Protein AF-A0A015UDV8-F1 (afdb_monomer)

InterPro domains:
  IPR006522 Phage virion morphogensis protein [PF05069] (53-156)

Nearest PDB structures (foldseek):
  6nkl-assembly1_D-2  TM=2.933E-01  e=8.177E+00  Haemophilus influenzae
  3aoh-assembly2_I  TM=2.667E-01  e=8.722E+00  Thermus thermophilus HB8
  3aoi-assembly3_N  TM=2.052E-01  e=6.317E+00  Thermus thermophilus HB8

Radius of gyration: 22.89 Å; Cα contacts (8 Å, |Δi|>4): 229; chains: 1; bounding box: 58×24×79 Å

Foldseek 3Di:
DLFVLQLVQLLVCQVVQAHAAVHGHHDDDDLCQPPVHPNPQAAPPDADPPPFDWDQDPPPRDIDTDPDDDPRRGDPCSNPRGPCQDPVRQQSVQFGWDDDDVDIDTDGPDPCNVCQQCWQWDDDVVHDTDTGHHGHSDDDHPVSVVVSVVVVVVVVCVVVVD

Secondary structure (DSSP, 8-state):
-HHHHHHHHHHHHHHHTEEESSSEEEPPP-TTT-TTSTTTTB-TT-S-TT-PPEEE-TTT--EEE-SS---TTB-HHHHHSPTT--TT-HHHHH-EEEEETTEEEEE---TTHHHHHH-EEEEETTTEEEEEPP---SS--HHHHHHHHHHHHHHHHHHHT-

Mean predicted aligned error: 6.54 Å

Structure (mmCIF, N/CA/C/O backbone):
data_AF-A0A015UDV8-F1
#
_entry.id   AF-A0A015UDV8-F1
#
loop_
_atom_site.group_PDB
_atom_site.id
_atom_site.type_symbol
_atom_site.label_atom_id
_atom_site.label_alt_id
_atom_site.label_comp_id
_atom_site.label_asym_id
_atom_site.label_entity_id
_atom_site.label_seq_id
_atom_site.pdbx_PDB_ins_code
_atom_site.Cartn_x
_atom_site.Cartn_y
_atom_site.Cartn_z
_atom_site.occupancy
_atom_site.B_iso_or_equiv
_atom_site.auth_seq_id
_atom_site.auth_comp_id
_atom_site.auth_asym_id
_atom_site.auth_atom_id
_atom_site.pdbx_PDB_model_num
ATOM 1 N N . MET A 1 1 ? -11.319 9.718 18.167 1.00 82.12 1 MET A N 1
ATOM 2 C CA . MET A 1 1 ? -10.025 9.002 18.314 1.00 82.12 1 MET A CA 1
ATOM 3 C C . MET A 1 1 ? -9.956 7.712 17.501 1.00 82.12 1 MET A C 1
ATOM 5 O O . MET A 1 1 ? -9.026 7.582 16.716 1.00 82.12 1 MET A O 1
ATOM 9 N N . VAL A 1 2 ? -10.957 6.827 17.597 1.00 91.19 2 VAL A N 1
ATOM 10 C CA . VAL A 1 2 ? -11.025 5.528 16.886 1.00 91.19 2 VAL A CA 1
ATOM 11 C C . VAL A 1 2 ? -10.631 5.600 15.404 1.00 91.19 2 VAL A C 1
ATOM 13 O O . VAL A 1 2 ? -9.779 4.840 14.955 1.00 91.19 2 VAL A O 1
ATOM 16 N N . GLY A 1 3 ? -11.169 6.556 14.638 1.00 93.88 3 GLY A N 1
ATOM 17 C CA . GLY A 1 3 ? -10.839 6.648 13.212 1.00 93.88 3 GLY A CA 1
ATOM 18 C C . GLY A 1 3 ? -9.410 7.083 12.893 1.00 93.88 3 GLY A C 1
ATOM 19 O O . GLY A 1 3 ? -8.888 6.711 11.844 1.00 93.88 3 GLY A O 1
ATOM 20 N N . LYS A 1 4 ? -8.745 7.831 13.780 1.00 95.25 4 LYS A N 1
ATOM 21 C CA . LYS A 1 4 ? -7.312 8.116 13.634 1.00 95.25 4 LYS A CA 1
ATOM 22 C C . LYS A 1 4 ? -6.506 6.847 13.905 1.00 95.25 4 LYS A C 1
ATOM 24 O O . LYS A 1 4 ? -5.659 6.511 13.089 1.00 95.25 4 LYS A O 1
ATOM 29 N N . THR A 1 5 ? -6.827 6.128 14.981 1.00 95.50 5 THR A N 1
ATOM 30 C CA . THR A 1 5 ? -6.191 4.854 15.345 1.00 95.50 5 THR A CA 1
ATOM 31 C C . THR A 1 5 ? -6.283 3.830 14.218 1.00 95.50 5 THR A C 1
ATOM 33 O O . THR A 1 5 ? -5.259 3.352 13.750 1.00 95.50 5 THR A O 1
ATOM 36 N N . ALA A 1 6 ? -7.484 3.581 13.691 1.00 95.81 6 ALA A N 1
ATOM 37 C CA . ALA A 1 6 ? -7.686 2.644 12.587 1.00 95.81 6 ALA A CA 1
ATOM 38 C C . ALA A 1 6 ? -6.919 3.037 11.318 1.00 95.81 6 ALA A C 1
ATOM 40 O O . ALA A 1 6 ? -6.246 2.211 10.704 1.00 95.81 6 ALA A O 1
ATOM 41 N N . ARG A 1 7 ? -6.957 4.320 10.942 1.00 97.12 7 ARG A N 1
ATOM 42 C CA . ARG A 1 7 ? -6.185 4.823 9.801 1.00 97.12 7 ARG A CA 1
ATOM 43 C C . ARG A 1 7 ? -4.682 4.629 10.010 1.00 97.12 7 ARG A C 1
ATOM 45 O O . ARG A 1 7 ? -3.987 4.220 9.084 1.00 97.12 7 ARG A O 1
ATOM 52 N N . ASP A 1 8 ? -4.178 4.971 11.191 1.00 97.31 8 ASP A N 1
ATOM 53 C CA . ASP A 1 8 ? -2.754 4.906 11.506 1.00 97.31 8 ASP A CA 1
ATOM 54 C C . ASP A 1 8 ? -2.282 3.433 11.559 1.00 97.31 8 ASP A C 1
ATOM 56 O O . ASP A 1 8 ? -1.246 3.129 10.972 1.00 97.31 8 ASP A O 1
ATOM 60 N N . HIS A 1 9 ? -3.094 2.515 12.103 1.00 97.31 9 HIS A N 1
ATOM 61 C CA . HIS A 1 9 ? -2.878 1.061 12.077 1.00 97.31 9 HIS A CA 1
ATOM 62 C C . HIS A 1 9 ? -2.686 0.530 10.644 1.00 97.31 9 HIS A C 1
ATOM 64 O O . HIS A 1 9 ? -1.650 -0.050 10.319 1.00 97.31 9 HIS A O 1
ATOM 70 N N . PHE A 1 10 ? -3.630 0.798 9.731 1.00 97.69 10 PHE A N 1
ATOM 71 C CA . PHE A 1 10 ? -3.506 0.323 8.345 1.00 97.69 10 PHE A CA 1
ATOM 72 C C . PHE A 1 10 ? -2.378 1.003 7.566 1.00 97.69 10 PHE A C 1
ATOM 74 O O . PHE A 1 10 ? -1.825 0.415 6.639 1.00 97.69 10 PHE A O 1
ATOM 81 N N . ARG A 1 11 ? -2.000 2.236 7.920 1.00 97.75 11 ARG A N 1
ATOM 82 C CA . ARG A 1 11 ? -0.814 2.884 7.341 1.00 97.75 11 ARG A CA 1
ATOM 83 C C . ARG A 1 11 ? 0.474 2.227 7.811 1.00 97.75 11 ARG A C 1
ATOM 85 O O . ARG A 1 11 ? 1.423 2.150 7.034 1.00 97.75 11 ARG A O 1
ATOM 92 N N . ASP A 1 12 ? 0.511 1.756 9.049 1.00 97.06 12 ASP A N 1
ATOM 93 C CA . ASP A 1 12 ? 1.701 1.139 9.611 1.00 97.06 12 ASP A CA 1
ATOM 94 C C . ASP A 1 12 ? 2.023 -0.219 8.972 1.00 97.06 12 ASP A C 1
ATOM 96 O O . ASP A 1 12 ? 3.189 -0.501 8.694 1.00 97.06 12 ASP A O 1
ATOM 100 N N . ASN A 1 13 ? 1.000 -0.973 8.556 1.00 97.25 13 ASN A N 1
ATOM 101 C CA . ASN A 1 13 ? 1.143 -2.184 7.734 1.00 97.25 13 ASN A CA 1
ATOM 102 C C . ASN A 1 13 ? 2.067 -1.980 6.511 1.00 97.25 13 ASN A C 1
ATOM 104 O O . ASN A 1 13 ? 2.902 -2.827 6.185 1.00 97.25 13 ASN A O 1
ATOM 108 N N . PHE A 1 14 ? 2.012 -0.810 5.861 1.00 97.25 14 PHE A N 1
ATOM 109 C CA . PHE A 1 14 ? 2.900 -0.495 4.733 1.00 97.25 14 PHE A CA 1
ATOM 110 C C . PHE A 1 14 ? 4.367 -0.379 5.131 1.00 97.25 14 PHE A C 1
ATOM 112 O O . PHE A 1 14 ? 5.244 -0.737 4.342 1.00 97.25 14 PHE A O 1
ATOM 119 N N . ARG A 1 15 ? 4.643 0.129 6.334 1.00 95.44 15 ARG A N 1
ATOM 120 C CA . ARG A 1 15 ? 6.003 0.239 6.870 1.00 95.44 15 ARG A CA 1
ATOM 121 C C . ARG A 1 15 ? 6.532 -1.126 7.285 1.00 95.44 15 ARG A C 1
ATOM 123 O O . ARG A 1 15 ? 7.682 -1.437 6.997 1.00 95.44 15 ARG A O 1
ATOM 130 N N . GLN A 1 16 ? 5.670 -1.949 7.879 1.00 95.50 16 GLN A N 1
ATOM 131 C CA . GLN A 1 16 ? 5.985 -3.325 8.265 1.00 95.50 16 GLN A CA 1
ATOM 132 C C . GLN A 1 16 ? 6.130 -4.265 7.051 1.00 95.50 16 GLN A C 1
ATOM 134 O O . GLN A 1 16 ? 6.755 -5.324 7.143 1.00 95.50 16 GLN A O 1
ATOM 139 N N . GLY A 1 17 ? 5.597 -3.869 5.888 1.00 95.81 17 GLY A N 1
ATOM 140 C CA . GLY A 1 17 ? 5.657 -4.650 4.652 1.00 95.81 17 GLY A CA 1
ATOM 141 C C . GLY A 1 17 ? 4.735 -5.871 4.672 1.00 95.81 17 GLY A C 1
ATOM 142 O O . GLY A 1 17 ? 5.047 -6.894 4.055 1.00 95.81 17 GLY A O 1
ATOM 143 N N . GLY A 1 18 ? 3.622 -5.780 5.398 1.00 97.19 18 GLY A N 1
ATOM 144 C CA . GLY A 1 18 ? 2.679 -6.872 5.598 1.00 97.19 18 GLY A CA 1
ATOM 145 C C . GLY A 1 18 ? 1.397 -6.409 6.277 1.00 97.19 18 GLY A C 1
ATOM 146 O O . GLY A 1 18 ? 1.255 -5.243 6.624 1.00 97.19 18 GLY A O 1
ATOM 147 N N . PHE A 1 19 ? 0.461 -7.333 6.448 1.00 98.06 19 PHE A N 1
ATOM 148 C CA . PHE A 1 19 ? -0.824 -7.087 7.086 1.00 98.06 19 PHE A CA 1
ATOM 149 C C . PHE A 1 19 ? -0.839 -7.662 8.495 1.00 98.06 19 PHE A C 1
ATOM 151 O O . PHE A 1 19 ? -0.557 -8.846 8.672 1.00 98.06 19 PHE A O 1
ATOM 158 N N . VAL A 1 20 ? -1.176 -6.844 9.485 1.00 97.69 20 VAL A N 1
ATOM 159 C CA . VAL A 1 20 ? -1.283 -7.283 10.877 1.00 97.69 20 VAL A CA 1
ATOM 160 C C . VAL A 1 20 ? -2.706 -7.767 11.167 1.00 97.69 20 VAL A C 1
ATOM 162 O O . VAL A 1 20 ? -3.652 -6.977 11.168 1.00 97.69 20 VAL A O 1
ATOM 165 N N . ASN A 1 21 ? -2.847 -9.075 11.384 1.00 96.50 21 ASN A N 1
ATOM 166 C CA . ASN A 1 21 ? -4.080 -9.709 11.846 1.00 96.50 21 ASN A CA 1
ATOM 167 C C . ASN A 1 21 ? -3.759 -11.029 12.561 1.00 96.50 21 ASN A C 1
ATOM 169 O O . ASN A 1 21 ? -3.568 -12.066 11.918 1.00 96.50 21 ASN A O 1
ATOM 173 N N . GLY A 1 22 ? -3.679 -10.987 13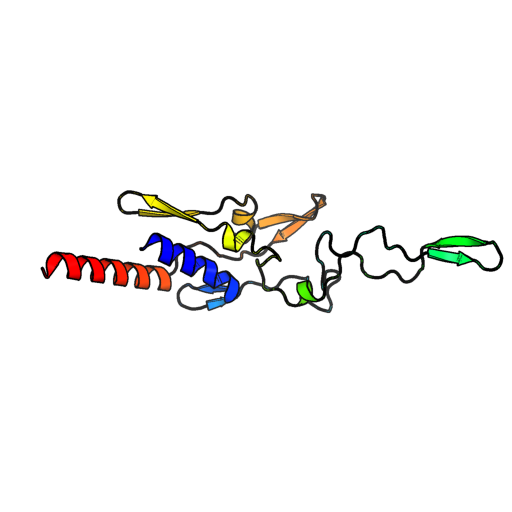.889 1.00 96.06 22 GLY A N 1
ATOM 174 C CA . GLY A 1 22 ? -3.191 -12.113 14.687 1.00 96.06 22 GLY A CA 1
ATOM 175 C C . GLY A 1 22 ? -1.705 -12.394 14.441 1.00 96.06 22 GLY A C 1
ATOM 176 O O . G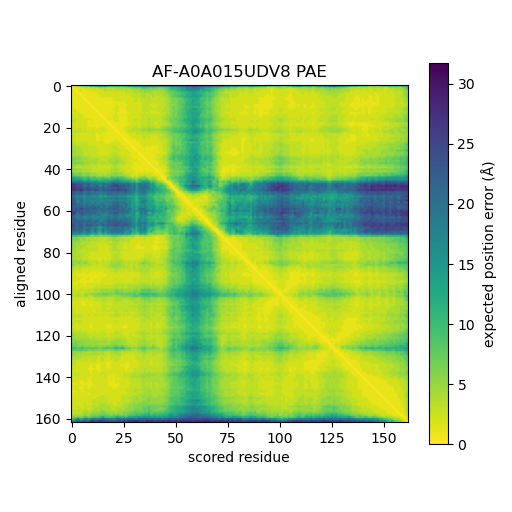LY A 1 22 ? -1.301 -13.551 14.369 1.00 96.06 22 GLY A O 1
ATOM 177 N N . GLY A 1 23 ? -0.912 -11.338 14.261 1.00 96.25 23 GLY A N 1
ATOM 178 C CA . GLY A 1 23 ? 0.483 -11.379 13.828 1.00 96.25 23 GLY A CA 1
ATOM 179 C C . GLY A 1 23 ? 0.712 -10.740 12.454 1.00 96.25 23 GLY A C 1
ATOM 180 O O . GLY A 1 23 ? -0.225 -10.425 11.718 1.00 96.25 23 GLY A O 1
ATOM 181 N N . LEU A 1 24 ? 1.987 -10.523 12.113 1.00 97.31 24 LEU A N 1
ATOM 182 C CA . LEU A 1 24 ? 2.394 -9.895 10.854 1.00 97.31 24 LEU A CA 1
ATOM 183 C C . LEU A 1 24 ? 2.437 -10.912 9.703 1.00 97.31 24 LEU A C 1
ATOM 185 O O . LEU A 1 24 ? 3.333 -11.752 9.628 1.00 97.31 24 LEU A O 1
ATOM 189 N N . HIS A 1 25 ? 1.542 -10.746 8.733 1.00 96.75 25 HIS A N 1
ATOM 190 C CA . HIS A 1 25 ? 1.508 -11.519 7.490 1.00 96.75 25 HIS A CA 1
ATOM 191 C C . HIS A 1 25 ? 2.199 -10.749 6.366 1.00 96.75 25 HIS A C 1
ATOM 193 O O . HIS A 1 25 ? 1.643 -9.805 5.798 1.00 96.75 25 HIS A O 1
ATOM 199 N N . ARG A 1 26 ? 3.438 -11.121 6.030 1.00 97.62 26 ARG A N 1
ATOM 200 C CA . ARG A 1 26 ? 4.226 -10.409 5.009 1.00 97.62 26 ARG A CA 1
ATOM 201 C C . ARG A 1 26 ? 3.613 -10.512 3.614 1.00 97.62 26 ARG A C 1
ATOM 203 O O . ARG A 1 26 ? 3.205 -11.582 3.168 1.00 97.62 26 ARG A O 1
ATOM 210 N N . TRP A 1 27 ? 3.616 -9.400 2.880 1.00 97.56 27 TRP A N 1
ATOM 211 C CA . TRP A 1 27 ? 3.166 -9.403 1.490 1.00 97.56 27 TRP A CA 1
ATOM 212 C C . TRP A 1 27 ? 4.149 -10.132 0.582 1.00 97.56 27 TRP A C 1
ATOM 214 O O . TRP A 1 27 ? 5.366 -9.972 0.700 1.00 97.56 27 TRP A O 1
ATOM 224 N N . LYS A 1 28 ? 3.613 -10.845 -0.414 1.00 96.38 28 LYS A N 1
ATOM 225 C CA . LYS A 1 28 ? 4.433 -11.452 -1.464 1.00 96.38 28 LYS A CA 1
ATOM 226 C C . LYS A 1 28 ? 5.265 -10.393 -2.186 1.00 96.38 28 LYS A C 1
ATOM 228 O O . LYS A 1 28 ? 4.747 -9.344 -2.604 1.00 96.38 28 LYS A O 1
ATOM 233 N N . ASP A 1 29 ? 6.537 -10.731 -2.379 1.00 95.56 29 ASP A N 1
ATOM 234 C CA . ASP A 1 29 ? 7.525 -9.879 -3.026 1.00 95.56 29 ASP A CA 1
ATOM 235 C C . ASP A 1 29 ? 7.139 -9.497 -4.472 1.00 95.56 29 ASP A C 1
ATOM 237 O O . ASP A 1 29 ? 6.267 -10.093 -5.114 1.00 95.56 29 ASP A O 1
ATOM 241 N N . VAL A 1 30 ? 7.783 -8.453 -4.986 1.00 94.56 30 VAL A N 1
ATOM 242 C CA . VAL A 1 30 ? 7.636 -7.908 -6.329 1.00 94.56 30 VAL A CA 1
ATOM 243 C C . VAL A 1 30 ? 8.890 -8.166 -7.154 1.00 94.56 30 VAL A C 1
ATOM 245 O O . VAL A 1 30 ? 10.021 -8.038 -6.696 1.00 94.56 30 VAL A O 1
ATOM 248 N N . LYS A 1 31 ? 8.683 -8.401 -8.448 1.00 93.56 31 LYS A N 1
ATOM 249 C CA . LYS A 1 31 ? 9.753 -8.697 -9.406 1.00 93.56 31 LYS A CA 1
ATOM 250 C C . LYS A 1 31 ? 10.773 -7.578 -9.624 1.00 93.56 31 LYS A C 1
ATOM 252 O O . LYS A 1 31 ? 11.792 -7.825 -10.254 1.00 93.56 31 LYS A O 1
ATOM 257 N N . ARG A 1 32 ? 10.530 -6.372 -9.099 1.00 93.88 32 ARG A N 1
ATOM 258 C CA . ARG A 1 32 ? 11.514 -5.278 -9.104 1.00 93.88 32 ARG A CA 1
ATOM 259 C C . ARG A 1 32 ? 12.579 -5.363 -8.013 1.00 93.88 32 ARG A C 1
ATOM 261 O O . ARG A 1 32 ? 13.551 -4.621 -8.091 1.00 93.88 32 ARG A O 1
ATOM 268 N N . ARG A 1 33 ? 12.402 -6.218 -7.004 1.00 95.25 33 ARG A N 1
ATOM 269 C CA . ARG A 1 33 ? 13.397 -6.434 -5.937 1.00 95.25 33 ARG A CA 1
ATOM 270 C C . ARG A 1 33 ? 14.229 -7.701 -6.131 1.00 95.25 33 ARG A C 1
ATOM 272 O O . ARG A 1 33 ? 15.215 -7.879 -5.437 1.00 95.25 33 ARG A O 1
ATOM 279 N N . ASP A 1 34 ? 13.827 -8.538 -7.078 1.00 95.56 34 ASP A N 1
ATOM 280 C CA . ASP A 1 34 ? 14.453 -9.806 -7.449 1.00 95.56 34 ASP A CA 1
ATOM 281 C C . ASP A 1 34 ? 15.625 -9.536 -8.421 1.00 95.56 34 ASP A C 1
ATOM 283 O O . ASP A 1 34 ? 15.344 -9.067 -9.527 1.00 95.56 34 ASP A O 1
ATOM 287 N N . PRO A 1 35 ? 16.904 -9.740 -8.035 1.00 93.31 35 PRO A N 1
ATOM 288 C CA . PRO A 1 35 ? 18.068 -9.434 -8.878 1.00 93.31 35 PRO A CA 1
ATOM 289 C C . PRO A 1 35 ? 18.121 -10.213 -10.195 1.00 93.31 35 PRO A C 1
ATOM 291 O O . PRO A 1 35 ? 18.618 -9.687 -11.190 1.00 93.31 35 PRO A O 1
ATOM 294 N N . ASP A 1 36 ? 17.547 -11.417 -10.224 1.00 93.75 36 ASP A N 1
ATOM 295 C CA . ASP A 1 36 ? 17.541 -12.299 -11.397 1.00 93.75 36 ASP A CA 1
ATOM 296 C C . ASP A 1 36 ? 16.365 -12.002 -12.346 1.00 93.75 36 ASP A C 1
ATOM 298 O O . ASP A 1 36 ? 16.212 -12.585 -13.423 1.00 93.75 36 ASP A O 1
ATOM 302 N N . SER A 1 37 ? 15.494 -11.065 -11.968 1.00 92.50 37 SER A N 1
ATOM 303 C CA . SER A 1 37 ? 14.323 -10.680 -12.745 1.00 92.50 37 SER A CA 1
ATOM 304 C C . SER A 1 37 ? 14.647 -9.614 -13.792 1.00 92.50 37 SER A C 1
ATOM 306 O O . SER A 1 37 ? 15.257 -8.586 -13.507 1.00 92.50 37 SER A O 1
ATOM 308 N N . LYS A 1 38 ? 14.065 -9.751 -14.992 1.00 88.62 38 LYS A N 1
ATOM 309 C CA . LYS A 1 38 ? 14.071 -8.697 -16.033 1.00 88.62 38 LYS A CA 1
ATOM 310 C C . LYS A 1 38 ? 13.463 -7.364 -15.567 1.00 88.62 38 LYS A C 1
ATOM 312 O O . LYS A 1 38 ? 13.648 -6.344 -16.224 1.00 88.62 38 LYS A O 1
ATOM 317 N N . TRP A 1 39 ? 12.705 -7.375 -14.469 1.00 90.06 39 TRP A N 1
ATOM 318 C CA . TRP A 1 39 ? 12.097 -6.190 -13.862 1.00 90.06 39 TRP A CA 1
ATOM 319 C C . TRP A 1 39 ? 12.921 -5.601 -12.716 1.00 90.06 39 TRP A C 1
ATOM 321 O O . TRP A 1 39 ? 12.450 -4.648 -12.093 1.00 90.06 39 TRP A O 1
ATOM 331 N N . TYR A 1 40 ? 14.099 -6.149 -12.405 1.00 92.88 40 TYR A N 1
ATOM 332 C CA . TYR A 1 40 ? 14.932 -5.683 -11.302 1.00 92.88 40 TYR A CA 1
ATOM 333 C C . TYR A 1 40 ? 15.181 -4.172 -11.382 1.00 92.88 40 TYR A C 1
ATOM 335 O O . TYR A 1 40 ? 15.579 -3.636 -12.412 1.00 92.88 40 TYR A O 1
ATOM 343 N N . GLY A 1 41 ? 14.883 -3.460 -10.295 1.00 91.56 41 GLY A N 1
ATOM 344 C CA . GLY A 1 41 ? 15.020 -2.007 -10.208 1.00 91.56 41 GLY A CA 1
ATOM 345 C C . GLY A 1 41 ? 14.066 -1.202 -11.090 1.00 91.56 41 GLY A C 1
ATOM 346 O O . GLY A 1 41 ? 14.247 0.008 -11.196 1.00 91.56 41 GLY A O 1
ATOM 347 N N . PHE A 1 42 ? 13.045 -1.815 -11.696 1.00 90.69 42 PHE A N 1
ATOM 348 C CA . PHE A 1 42 ? 12.105 -1.100 -12.556 1.00 90.69 42 PHE A CA 1
ATOM 349 C C . PHE A 1 42 ? 11.320 -0.016 -11.796 1.00 90.69 42 PHE A C 1
ATOM 351 O O . PHE A 1 42 ? 10.621 -0.284 -10.813 1.00 90.69 42 PHE A O 1
ATOM 358 N N . GLU A 1 43 ? 11.366 1.209 -12.316 1.00 89.69 43 GLU A N 1
ATOM 359 C CA . GLU A 1 43 ? 10.612 2.374 -11.865 1.00 89.69 43 GLU A CA 1
ATOM 360 C C . GLU A 1 43 ? 10.073 3.148 -13.072 1.00 89.69 43 GLU A C 1
ATOM 362 O O . GLU A 1 43 ? 10.808 3.794 -13.817 1.00 89.69 43 GLU A O 1
ATOM 367 N N . TYR A 1 44 ? 8.756 3.085 -13.269 1.00 84.50 44 TYR A N 1
ATOM 368 C CA . TYR A 1 44 ? 8.093 3.726 -14.401 1.00 84.50 44 TYR A CA 1
ATOM 369 C C . TYR A 1 44 ? 8.400 5.229 -14.462 1.00 84.50 44 TYR A C 1
ATOM 371 O O . TYR A 1 44 ? 8.152 5.948 -13.494 1.00 84.50 44 TYR A O 1
ATOM 379 N N . LYS A 1 45 ? 8.898 5.696 -15.618 1.00 76.81 45 LYS A N 1
ATOM 380 C CA . LYS A 1 45 ? 9.328 7.086 -15.852 1.00 76.81 45 LYS A CA 1
ATOM 381 C C . LYS A 1 45 ? 10.484 7.544 -14.942 1.00 76.81 45 LYS A C 1
ATOM 383 O O . LYS A 1 45 ? 10.538 8.725 -14.610 1.00 76.81 45 LYS A O 1
ATOM 388 N N . ALA A 1 46 ? 11.392 6.647 -14.541 1.00 75.75 46 ALA A N 1
ATOM 389 C CA . ALA A 1 46 ? 12.660 7.043 -13.918 1.00 75.75 46 ALA A CA 1
ATOM 390 C C . ALA A 1 46 ? 13.596 7.713 -14.948 1.00 75.75 46 ALA A C 1
ATOM 392 O O . ALA A 1 46 ? 13.301 8.813 -15.411 1.00 75.75 46 ALA A O 1
ATOM 393 N N . GLU A 1 47 ? 14.720 7.100 -15.333 1.00 66.75 47 GLU A N 1
ATOM 394 C CA . GLU A 1 47 ? 15.616 7.717 -16.323 1.00 66.75 47 GLU A CA 1
ATOM 395 C C . GLU A 1 47 ? 14.887 7.938 -17.669 1.00 66.75 47 GLU A C 1
ATOM 397 O O . GLU A 1 47 ? 14.242 7.024 -18.201 1.00 66.75 47 GLU A O 1
ATOM 402 N N . LYS A 1 48 ? 14.926 9.176 -18.197 1.00 56.62 48 LYS A N 1
ATOM 403 C CA . LYS A 1 48 ? 14.172 9.572 -19.400 1.00 56.62 48 LYS A CA 1
ATOM 404 C C . LYS A 1 48 ? 14.626 8.743 -20.603 1.00 56.62 48 LYS A C 1
ATOM 406 O O . LYS A 1 48 ? 15.813 8.647 -20.883 1.00 56.62 48 LYS A O 1
ATOM 411 N N . ARG A 1 49 ? 13.664 8.247 -21.395 1.00 52.47 49 ARG A N 1
ATOM 412 C CA . ARG A 1 49 ? 13.914 7.512 -22.654 1.00 52.47 49 ARG A CA 1
ATOM 413 C C . ARG A 1 49 ? 14.826 8.254 -23.636 1.00 52.47 49 ARG A C 1
ATOM 415 O O . ARG A 1 49 ? 15.388 7.612 -24.504 1.00 52.47 49 ARG A O 1
ATOM 422 N N . THR A 1 50 ? 14.965 9.572 -23.513 1.00 51.72 50 THR A N 1
ATOM 423 C CA . THR A 1 50 ? 15.772 10.411 -24.403 1.00 51.72 50 THR A CA 1
ATOM 424 C C . THR A 1 50 ? 17.274 10.384 -24.104 1.00 51.72 50 THR A C 1
ATOM 426 O O . THR A 1 50 ? 18.031 10.897 -24.921 1.00 51.72 50 THR A O 1
ATOM 429 N N . SER A 1 51 ? 17.745 9.755 -23.015 1.00 57.66 51 SER A N 1
ATOM 430 C CA . SER A 1 51 ? 19.184 9.579 -22.736 1.00 57.66 51 SER A CA 1
ATOM 431 C C . SER A 1 51 ? 19.813 8.424 -23.537 1.00 57.66 51 SER A C 1
ATOM 433 O O . SER A 1 51 ? 20.586 7.614 -23.019 1.00 57.66 51 SER A O 1
ATOM 435 N N . TYR A 1 52 ? 19.488 8.316 -24.830 1.00 63.38 52 TYR A N 1
ATOM 436 C CA . TYR A 1 52 ? 20.165 7.364 -25.708 1.00 63.38 52 TYR A CA 1
ATOM 437 C C . TYR A 1 52 ? 21.634 7.764 -25.848 1.00 63.38 52 TYR A C 1
ATOM 439 O O . TYR A 1 52 ? 21.951 8.879 -26.260 1.00 63.38 52 TYR A O 1
ATOM 447 N N . LYS A 1 53 ? 22.547 6.833 -25.551 1.00 68.75 53 LYS A N 1
ATOM 448 C CA . LYS A 1 53 ? 23.935 6.983 -25.981 1.00 68.75 53 LYS A CA 1
ATOM 449 C C . LYS A 1 53 ? 24.002 6.694 -27.471 1.00 68.75 53 LYS A C 1
ATOM 451 O O . LYS A 1 53 ? 23.693 5.585 -27.913 1.00 68.75 53 LYS A O 1
ATOM 456 N N . PHE A 1 54 ? 24.418 7.692 -28.228 1.00 79.12 54 PHE A N 1
ATOM 457 C CA . PHE A 1 54 ? 24.742 7.531 -29.629 1.00 79.12 54 PHE A CA 1
ATOM 458 C C . PHE A 1 54 ? 26.246 7.287 -29.782 1.00 79.12 54 PHE A C 1
ATOM 460 O O . PHE A 1 54 ? 27.055 7.876 -29.068 1.00 79.12 54 PHE A O 1
ATOM 467 N N . LYS A 1 55 ? 26.617 6.387 -30.691 1.00 82.19 55 LYS A N 1
ATOM 468 C CA . LYS A 1 55 ? 27.991 6.179 -31.145 1.00 82.19 55 LYS A CA 1
ATOM 469 C C . LYS A 1 55 ? 28.117 6.784 -32.534 1.00 82.19 55 LYS A C 1
ATOM 471 O O . LYS A 1 55 ? 27.304 6.481 -33.408 1.00 82.19 55 LYS A O 1
ATOM 476 N N . ARG A 1 56 ? 29.136 7.612 -32.729 1.00 88.50 56 ARG A N 1
ATOM 477 C CA . ARG A 1 56 ? 29.509 8.122 -34.045 1.00 88.50 56 ARG A CA 1
ATOM 478 C C . ARG A 1 56 ? 30.488 7.148 -34.686 1.00 88.50 56 ARG A C 1
ATOM 480 O O . ARG A 1 56 ? 31.449 6.736 -34.042 1.00 88.50 56 ARG A O 1
ATOM 487 N N . ASP A 1 57 ? 30.215 6.755 -35.919 1.00 87.44 57 ASP A N 1
ATOM 488 C CA . ASP A 1 57 ? 31.153 6.011 -36.747 1.00 87.44 57 ASP A CA 1
ATOM 489 C C . ASP A 1 57 ? 32.296 6.958 -37.162 1.00 87.44 57 ASP A C 1
ATOM 491 O O . ASP A 1 57 ? 32.022 7.981 -37.796 1.00 87.44 57 ASP A O 1
ATOM 495 N N . PRO A 1 58 ? 33.560 6.664 -36.804 1.00 83.19 58 PRO A N 1
ATOM 496 C CA . PRO A 1 58 ? 34.686 7.537 -37.125 1.00 83.19 58 PRO A CA 1
ATOM 497 C C . PRO A 1 58 ? 34.993 7.610 -38.625 1.00 83.19 58 PRO A C 1
ATOM 499 O O . PRO A 1 58 ? 35.545 8.609 -39.072 1.00 83.19 58 PRO A O 1
ATOM 502 N N . LYS A 1 59 ? 34.657 6.570 -39.401 1.00 84.50 59 LYS A N 1
ATOM 503 C CA . 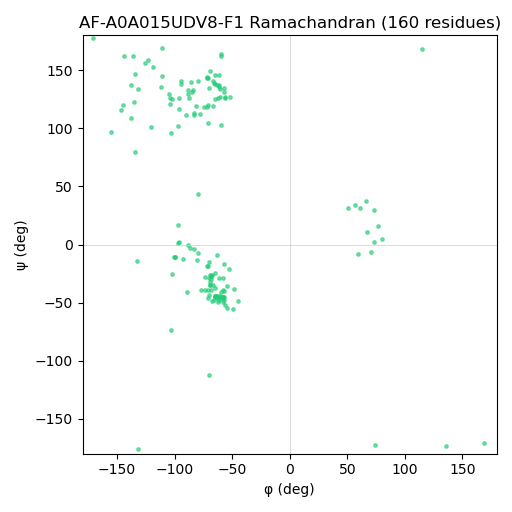LYS A 1 59 ? 34.972 6.482 -40.835 1.00 84.50 59 LYS A CA 1
ATOM 504 C C . LYS A 1 59 ? 33.872 7.083 -41.700 1.00 84.50 59 LYS A C 1
ATOM 506 O O . LYS A 1 59 ? 34.160 7.758 -42.678 1.00 84.50 59 LYS A O 1
ATOM 511 N N . THR A 1 60 ? 32.612 6.832 -41.346 1.00 88.38 60 THR A N 1
ATOM 512 C CA . THR A 1 60 ? 31.459 7.287 -42.147 1.00 88.38 60 THR A CA 1
ATOM 513 C C . THR A 1 60 ? 30.801 8.553 -41.599 1.00 88.38 60 THR A C 1
ATOM 515 O O . THR A 1 60 ? 29.919 9.119 -42.240 1.00 88.38 60 THR A O 1
ATOM 518 N N . GLY A 1 61 ? 31.164 8.980 -40.385 1.00 87.19 61 GLY A N 1
ATOM 519 C CA . GLY A 1 61 ? 30.568 10.124 -39.694 1.00 87.19 61 GLY A CA 1
ATOM 520 C C . GLY A 1 61 ? 29.131 9.900 -39.211 1.00 87.19 61 GLY A C 1
ATOM 521 O O . GLY A 1 61 ? 28.600 10.757 -38.501 1.00 87.19 61 GLY A O 1
ATOM 522 N N . ARG A 1 62 ? 28.505 8.765 -39.555 1.00 87.31 62 ARG A N 1
ATOM 523 C CA . ARG A 1 62 ? 27.112 8.445 -39.227 1.00 87.31 62 ARG A CA 1
ATOM 524 C C . ARG A 1 62 ? 26.944 8.144 -37.743 1.00 87.31 62 ARG A C 1
ATOM 526 O O . ARG A 1 62 ? 27.781 7.508 -37.107 1.00 87.31 62 ARG A O 1
ATOM 533 N N . THR A 1 63 ? 25.810 8.554 -37.197 1.00 87.50 63 THR A N 1
ATOM 534 C CA . THR A 1 63 ? 25.479 8.356 -35.786 1.00 87.50 63 THR A CA 1
ATOM 535 C C . THR A 1 63 ? 24.502 7.190 -35.639 1.00 87.50 63 THR A C 1
ATOM 537 O O . THR A 1 63 ? 23.437 7.196 -36.249 1.00 87.50 63 THR A O 1
ATOM 540 N N . ARG A 1 64 ? 24.836 6.191 -34.811 1.00 83.12 64 ARG A N 1
ATOM 541 C CA . ARG A 1 64 ? 23.969 5.038 -34.498 1.00 83.12 64 ARG A CA 1
ATOM 542 C C . ARG A 1 64 ? 23.717 4.904 -33.000 1.00 83.12 64 ARG A C 1
ATOM 544 O O . ARG A 1 64 ? 24.486 5.408 -32.185 1.00 83.12 64 ARG A O 1
ATOM 551 N N . LYS A 1 65 ? 22.644 4.213 -32.608 1.00 75.38 65 LYS A N 1
ATOM 552 C CA . LYS A 1 65 ? 22.406 3.881 -31.191 1.00 75.38 65 LYS A CA 1
ATOM 553 C C . LYS A 1 65 ? 23.494 2.923 -30.696 1.00 75.38 65 LYS A C 1
ATOM 555 O O . LYS A 1 65 ? 23.897 2.019 -31.423 1.00 75.38 65 LYS A O 1
ATOM 560 N N . ALA A 1 66 ? 23.988 3.138 -29.480 1.00 76.81 66 ALA A N 1
ATOM 561 C CA . ALA A 1 66 ? 24.980 2.260 -28.870 1.00 76.81 66 ALA A CA 1
ATOM 562 C C . ALA A 1 66 ? 24.395 0.865 -28.586 1.00 76.81 66 ALA A C 1
ATOM 564 O O . ALA A 1 66 ? 23.279 0.756 -28.089 1.00 76.81 66 ALA A O 1
ATOM 565 N N . ASP A 1 67 ? 25.187 -0.186 -28.818 1.00 68.88 67 ASP A N 1
ATOM 566 C CA . ASP A 1 67 ? 24.753 -1.585 -28.649 1.00 68.88 67 ASP A CA 1
ATOM 567 C C . ASP A 1 67 ? 24.516 -1.962 -27.169 1.00 68.88 67 ASP A C 1
ATOM 569 O O . ASP A 1 67 ? 23.665 -2.787 -26.852 1.00 68.88 67 ASP A O 1
ATOM 573 N N . LYS A 1 68 ? 25.247 -1.327 -26.239 1.00 63.38 68 LYS A N 1
ATOM 574 C CA . LYS A 1 68 ? 25.074 -1.483 -24.785 1.00 63.38 68 LYS A CA 1
ATOM 575 C C . LYS A 1 68 ? 24.326 -0.272 -24.227 1.00 63.38 68 LYS A C 1
ATOM 577 O O . LYS A 1 68 ? 24.929 0.769 -23.960 1.00 63.38 68 LYS A O 1
ATOM 582 N N . GLN A 1 69 ? 23.012 -0.401 -24.069 1.00 61.50 69 GLN A N 1
ATOM 583 C CA . GLN A 1 69 ? 22.161 0.638 -23.491 1.00 61.50 69 GLN A CA 1
ATOM 584 C C . GLN A 1 69 ? 21.964 0.406 -21.982 1.00 61.50 69 GLN A C 1
ATOM 586 O O . GLN A 1 69 ? 21.743 -0.724 -21.552 1.00 61.50 69 GLN A O 1
ATOM 591 N N . LYS A 1 70 ? 22.009 1.469 -21.164 1.00 63.50 70 LYS A N 1
ATOM 592 C CA . LYS A 1 70 ? 21.569 1.386 -19.759 1.00 63.50 70 LYS A CA 1
ATOM 593 C C . LYS A 1 70 ? 20.085 1.009 -19.706 1.00 63.50 70 LYS A C 1
ATOM 595 O O . LYS A 1 70 ? 19.312 1.433 -20.566 1.00 63.50 70 LYS A O 1
ATOM 600 N N . GLN A 1 71 ? 19.683 0.239 -18.694 1.00 62.03 71 GLN A N 1
ATOM 601 C CA . GLN A 1 71 ? 18.274 -0.072 -18.461 1.00 62.03 71 GLN A CA 1
ATOM 602 C C . GLN A 1 71 ? 17.490 1.232 -18.240 1.00 62.03 71 GLN A C 1
ATOM 604 O O . GLN A 1 71 ? 17.548 1.841 -17.173 1.00 62.03 71 GLN A O 1
ATOM 609 N N . LEU A 1 72 ? 16.754 1.673 -19.263 1.00 67.62 72 LEU A N 1
ATOM 610 C CA . LEU A 1 72 ? 15.815 2.783 -19.128 1.00 67.62 72 LEU A CA 1
ATOM 611 C C . LEU A 1 72 ? 14.778 2.386 -18.079 1.00 67.62 72 LEU A C 1
ATOM 613 O O . LEU A 1 72 ? 14.219 1.293 -18.168 1.00 67.62 72 LEU A O 1
ATOM 617 N N . ASN A 1 73 ? 14.465 3.285 -17.145 1.00 80.25 73 ASN A N 1
ATOM 618 C CA . ASN A 1 73 ? 13.599 3.024 -15.987 1.00 80.25 73 ASN A CA 1
ATOM 619 C C . ASN A 1 73 ? 14.243 2.228 -14.835 1.00 80.25 73 ASN A C 1
ATOM 621 O O . ASN A 1 73 ? 13.506 1.746 -13.980 1.00 80.25 73 ASN A O 1
ATOM 625 N N . PHE A 1 74 ? 15.569 2.087 -14.765 1.00 86.06 74 PHE A N 1
ATOM 626 C CA . PHE A 1 74 ? 16.213 1.517 -13.577 1.00 86.06 74 PHE A CA 1
ATOM 627 C C . PHE A 1 74 ? 16.349 2.549 -12.449 1.00 86.06 74 PHE A C 1
ATOM 629 O O . PHE A 1 74 ? 16.675 3.713 -12.679 1.00 86.06 74 PHE A O 1
ATOM 636 N N . SER A 1 75 ? 16.129 2.108 -11.214 1.00 89.00 75 SER A N 1
ATOM 637 C CA . SER A 1 75 ? 16.282 2.907 -10.005 1.00 89.00 75 SER A CA 1
ATOM 638 C C . SER A 1 75 ? 16.806 2.044 -8.858 1.00 89.00 75 SER A C 1
ATOM 640 O O . SER A 1 75 ? 16.107 1.125 -8.418 1.00 89.00 75 SER A O 1
ATOM 642 N N . PRO A 1 76 ? 17.983 2.365 -8.285 1.00 90.06 76 PRO A N 1
ATOM 643 C CA . PRO A 1 76 ? 18.480 1.689 -7.086 1.00 90.06 76 PRO A CA 1
ATOM 644 C C . PRO A 1 76 ? 17.514 1.803 -5.901 1.00 90.06 76 PRO A C 1
ATOM 646 O O . PRO A 1 76 ? 17.431 0.920 -5.057 1.00 90.06 76 PRO A O 1
ATOM 649 N N . THR A 1 77 ? 16.726 2.880 -5.833 1.00 91.38 77 THR A N 1
ATOM 650 C CA . THR A 1 77 ? 15.708 3.017 -4.781 1.00 91.38 77 THR A CA 1
ATOM 651 C C . THR A 1 77 ? 14.573 2.012 -4.988 1.00 91.38 77 THR A C 1
ATOM 653 O O . THR A 1 77 ? 14.020 1.480 -4.024 1.00 91.38 77 THR A O 1
ATOM 656 N N . ALA A 1 78 ? 14.224 1.710 -6.240 1.00 92.25 78 ALA A N 1
ATOM 657 C CA . ALA A 1 78 ? 13.180 0.747 -6.562 1.00 92.25 78 ALA A CA 1
ATOM 658 C C . ALA A 1 78 ? 13.579 -0.709 -6.284 1.00 92.25 78 ALA A C 1
ATOM 660 O O . ALA A 1 78 ? 12.682 -1.532 -6.124 1.00 92.25 78 ALA A O 1
ATOM 661 N N . THR A 1 79 ? 14.866 -1.040 -6.150 1.00 93.62 79 THR A N 1
ATOM 662 C CA . THR A 1 79 ? 15.279 -2.392 -5.728 1.00 93.62 79 THR A CA 1
ATOM 663 C C . THR A 1 79 ? 15.024 -2.627 -4.236 1.00 93.62 79 THR A C 1
ATOM 665 O O . THR A 1 79 ? 14.739 -3.746 -3.827 1.00 93.62 79 THR A O 1
ATOM 668 N N . ARG A 1 80 ? 15.044 -1.566 -3.415 1.00 94.25 80 ARG A N 1
ATOM 669 C CA . ARG A 1 80 ? 14.910 -1.654 -1.947 1.00 94.25 80 ARG A CA 1
ATOM 670 C C . ARG A 1 80 ? 13.526 -1.270 -1.422 1.00 94.25 80 ARG A C 1
ATOM 672 O O . ARG A 1 80 ? 13.122 -1.720 -0.354 1.00 94.25 80 ARG A O 1
ATOM 679 N N . ARG A 1 81 ? 12.776 -0.442 -2.158 1.00 94.06 81 ARG A N 1
ATOM 680 C CA . ARG A 1 81 ? 11.486 0.103 -1.700 1.00 94.06 81 ARG A CA 1
ATOM 681 C C . ARG A 1 81 ? 10.492 -1.014 -1.339 1.00 94.06 81 ARG A C 1
ATOM 683 O O . ARG A 1 81 ? 10.277 -1.880 -2.195 1.00 94.06 81 ARG A O 1
ATOM 690 N N . PRO A 1 82 ? 9.828 -0.976 -0.167 1.00 94.00 82 PRO A N 1
ATOM 691 C CA . PRO A 1 82 ? 8.900 -2.028 0.238 1.00 94.00 82 PRO A CA 1
ATOM 692 C C . PRO A 1 82 ? 7.735 -2.227 -0.733 1.00 94.00 82 PRO A C 1
ATOM 694 O O . PRO A 1 82 ? 7.458 -1.405 -1.615 1.00 94.00 82 PRO A O 1
ATOM 697 N N . VAL A 1 83 ? 7.070 -3.366 -0.583 1.00 94.62 83 VAL A N 1
ATOM 698 C CA . VAL A 1 83 ? 5.895 -3.729 -1.374 1.00 94.62 83 VAL A CA 1
ATOM 699 C C . VAL A 1 83 ? 4.749 -2.752 -1.070 1.00 94.62 83 VAL A C 1
ATOM 701 O O . VAL A 1 83 ? 4.659 -2.231 0.034 1.00 94.62 83 VAL A O 1
ATOM 704 N N . LEU A 1 84 ? 3.924 -2.436 -2.077 1.00 93.44 84 LEU A N 1
ATOM 705 C CA . LEU A 1 84 ? 2.862 -1.409 -2.050 1.00 93.44 84 LEU A CA 1
ATOM 706 C C . LEU A 1 84 ? 3.299 0.039 -1.741 1.00 93.44 84 LEU A C 1
ATOM 708 O O . LEU A 1 84 ? 2.508 0.964 -1.934 1.00 93.44 84 LEU A O 1
ATOM 712 N N . LEU A 1 85 ? 4.554 0.278 -1.352 1.00 93.50 85 LEU A N 1
ATOM 713 C CA . LEU A 1 85 ? 5.092 1.622 -1.181 1.00 93.50 85 LEU A CA 1
ATOM 714 C C . LEU A 1 85 ? 5.587 2.206 -2.509 1.00 93.50 85 LEU A C 1
ATOM 716 O O . LEU A 1 85 ? 6.332 1.581 -3.269 1.00 93.50 85 LEU A O 1
ATOM 720 N N . SER A 1 86 ? 5.187 3.451 -2.770 1.00 87.94 86 SER A N 1
ATOM 721 C CA . SER A 1 86 ? 5.658 4.280 -3.885 1.00 87.94 86 SER A CA 1
ATOM 722 C C . SER A 1 86 ? 6.502 5.447 -3.365 1.00 87.94 86 SER A C 1
ATOM 724 O O . SER A 1 86 ? 6.513 5.718 -2.167 1.00 87.94 86 SER A O 1
ATOM 726 N N . LYS A 1 87 ? 7.195 6.179 -4.249 1.00 87.31 87 LYS A N 1
ATOM 727 C CA . LYS A 1 87 ? 8.008 7.351 -3.859 1.00 87.31 87 LYS A CA 1
ATOM 728 C C . LYS A 1 87 ? 7.206 8.401 -3.073 1.00 87.31 87 LYS A C 1
ATOM 730 O O . LYS A 1 87 ? 7.739 9.018 -2.163 1.00 87.31 87 LYS A O 1
ATOM 735 N N . ARG A 1 88 ? 5.930 8.586 -3.424 1.00 90.94 88 ARG A N 1
ATOM 736 C CA . ARG A 1 88 ? 5.015 9.544 -2.779 1.00 90.9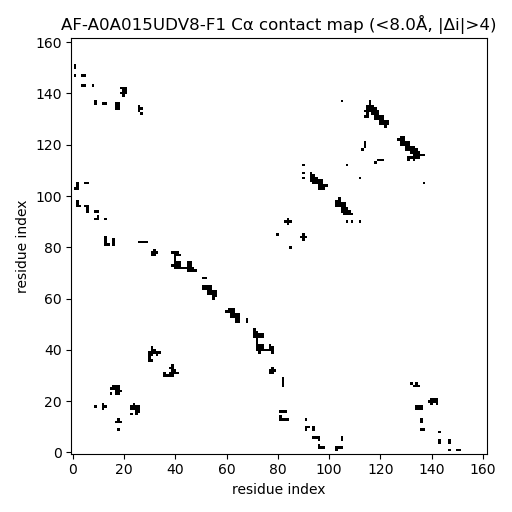4 88 ARG A CA 1
ATOM 737 C C . ARG A 1 88 ? 4.118 8.905 -1.719 1.00 90.94 88 ARG A C 1
ATOM 739 O O . ARG A 1 88 ? 3.301 9.599 -1.127 1.00 90.94 88 ARG A O 1
ATOM 746 N N . LEU A 1 89 ? 4.272 7.599 -1.477 1.00 94.31 89 LEU A N 1
ATOM 747 C CA . LEU A 1 89 ? 3.454 6.826 -0.542 1.00 94.31 89 LEU A CA 1
ATOM 748 C C . LEU A 1 89 ? 1.949 6.906 -0.878 1.00 94.31 89 LEU A C 1
ATOM 750 O O . LEU A 1 89 ? 1.122 6.914 0.023 1.00 94.31 89 LEU A O 1
ATOM 754 N N . GLU A 1 90 ? 1.604 6.984 -2.169 1.00 94.69 90 GLU A N 1
ATOM 755 C CA . GLU A 1 90 ? 0.248 7.279 -2.680 1.00 94.69 90 GLU A CA 1
ATOM 756 C C . GLU A 1 90 ? -0.851 6.431 -2.031 1.00 94.69 90 GLU A C 1
ATOM 758 O O . GLU A 1 90 ? -1.794 6.978 -1.466 1.00 94.69 90 GLU A O 1
ATOM 763 N N . LEU A 1 91 ? -0.722 5.100 -2.089 1.00 96.44 91 LEU A N 1
ATOM 764 C CA . LEU A 1 91 ? -1.735 4.194 -1.552 1.00 96.44 91 LEU A CA 1
ATOM 765 C C . LEU A 1 91 ? -1.828 4.315 -0.025 1.00 96.44 91 LEU A C 1
ATOM 767 O O . LEU A 1 91 ? -2.909 4.537 0.504 1.00 96.44 91 LEU A O 1
ATOM 771 N N . MET A 1 92 ? -0.694 4.292 0.677 1.00 97.25 92 MET A N 1
ATOM 772 C CA . MET A 1 92 ? -0.644 4.462 2.135 1.00 97.25 92 MET A CA 1
ATOM 773 C C . MET A 1 92 ? -1.279 5.790 2.586 1.00 97.25 92 MET A C 1
ATOM 775 O O . MET A 1 92 ? -2.101 5.827 3.500 1.00 97.25 92 MET A O 1
ATOM 779 N N . ARG A 1 93 ? -0.923 6.903 1.935 1.00 97.25 93 ARG A N 1
ATOM 780 C CA . ARG A 1 93 ? -1.437 8.241 2.268 1.00 97.25 93 ARG A CA 1
ATOM 781 C C . ARG A 1 93 ? -2.907 8.412 1.904 1.00 97.25 93 ARG A C 1
ATOM 783 O O . ARG A 1 93 ? -3.593 9.156 2.595 1.00 97.25 93 ARG A O 1
ATOM 790 N N . SER A 1 94 ? -3.395 7.704 0.888 1.00 97.38 94 SER A N 1
ATOM 791 C CA . SER A 1 94 ? -4.809 7.739 0.497 1.00 97.38 94 SER A CA 1
ATOM 792 C C . SER A 1 94 ? -5.759 7.073 1.491 1.00 97.38 94 SER A C 1
ATOM 794 O O . SER A 1 94 ? -6.964 7.284 1.405 1.00 97.38 94 SER A O 1
ATOM 796 N N . ILE A 1 95 ? -5.243 6.278 2.438 1.00 97.75 95 ILE A N 1
ATOM 797 C CA . ILE A 1 95 ? -6.078 5.683 3.482 1.00 97.75 95 ILE A CA 1
ATOM 798 C C . ILE A 1 95 ? -6.607 6.805 4.371 1.00 97.75 95 ILE A C 1
ATOM 800 O O . ILE A 1 95 ? -5.834 7.533 5.009 1.00 97.75 95 ILE A O 1
ATOM 804 N N . THR A 1 96 ? -7.927 6.925 4.403 1.00 96.94 96 THR A N 1
ATOM 805 C CA . THR A 1 96 ? -8.685 7.920 5.159 1.00 96.94 96 THR A CA 1
ATOM 806 C C . THR A 1 96 ? -9.716 7.234 6.043 1.00 96.94 96 THR A C 1
ATOM 808 O O . THR A 1 96 ? -10.126 6.105 5.779 1.00 96.94 96 THR A O 1
ATOM 811 N N . SER A 1 97 ? -10.117 7.920 7.111 1.00 96.38 97 SER A N 1
ATOM 812 C CA . SER A 1 97 ? -11.213 7.499 7.975 1.00 96.38 97 SER A CA 1
ATOM 813 C C . SER A 1 97 ? -12.386 8.458 7.843 1.00 96.38 97 SER A C 1
ATOM 815 O O . SER A 1 97 ? -12.204 9.675 7.831 1.00 96.38 97 SER A O 1
ATOM 817 N N . ARG A 1 98 ? -13.592 7.901 7.740 1.00 95.50 98 ARG A N 1
ATOM 818 C CA . ARG A 1 98 ? -14.855 8.640 7.682 1.00 95.50 98 ARG A CA 1
ATOM 819 C C . ARG A 1 98 ? -15.704 8.183 8.867 1.00 95.50 98 ARG A C 1
ATOM 821 O O . ARG A 1 98 ? -16.211 7.061 8.835 1.00 95.50 98 ARG A O 1
ATOM 828 N N . PRO A 1 99 ? -15.771 8.970 9.951 1.00 93.19 99 PRO A N 1
ATOM 829 C CA . PRO A 1 99 ? -16.608 8.628 11.089 1.00 93.19 99 PRO A CA 1
ATOM 830 C C . PRO A 1 99 ? -18.085 8.813 10.731 1.00 93.19 99 PRO A C 1
ATOM 832 O O . PRO A 1 99 ? -18.449 9.759 10.036 1.00 93.19 99 PRO A O 1
ATOM 835 N N . GLY A 1 100 ? -18.922 7.921 11.244 1.00 92.25 100 GLY A N 1
ATOM 836 C CA . GLY A 1 100 ? -20.371 8.046 11.258 1.00 92.25 100 GLY A CA 1
ATOM 837 C C . GLY A 1 100 ? -20.919 7.737 12.649 1.00 92.25 100 GLY A C 1
ATOM 838 O O . GLY A 1 100 ? -20.169 7.522 13.605 1.00 92.25 100 GLY A O 1
ATOM 839 N N . ARG A 1 101 ? -22.245 7.727 12.789 1.00 91.50 101 ARG A N 1
ATOM 840 C CA . ARG A 1 101 ? -22.885 7.464 14.082 1.00 91.50 101 ARG A CA 1
ATOM 841 C C . ARG A 1 101 ? -22.702 5.993 14.465 1.00 91.50 101 ARG A C 1
ATOM 843 O O . ARG A 1 101 ? -23.353 5.123 13.902 1.00 91.50 101 ARG A O 1
ATOM 850 N N . GLY A 1 102 ? -21.802 5.732 15.412 1.00 87.50 102 GLY A N 1
ATOM 851 C CA . GLY A 1 102 ? -21.506 4.383 15.908 1.00 87.50 102 GLY A CA 1
ATOM 852 C C . GLY A 1 102 ? -20.573 3.552 15.019 1.00 87.50 102 GLY A C 1
ATOM 853 O O . GLY A 1 102 ? -20.324 2.394 15.330 1.00 87.50 102 GLY A O 1
ATOM 854 N N . TRP A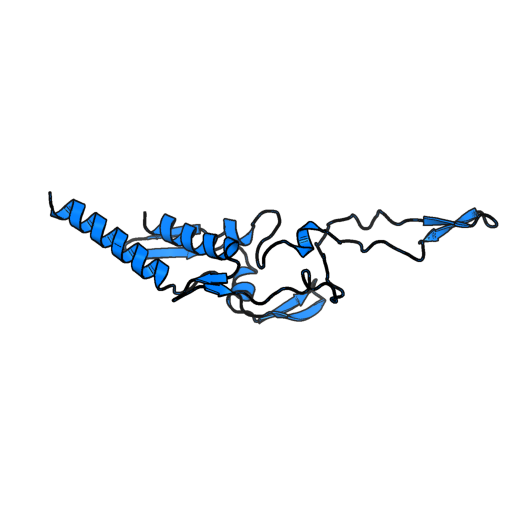 1 103 ? -20.025 4.118 13.941 1.00 89.81 103 TRP A N 1
ATOM 855 C CA . TRP A 1 103 ? -19.130 3.399 13.031 1.00 89.81 103 TRP A CA 1
ATOM 856 C C . TRP A 1 103 ? -18.022 4.298 12.485 1.00 89.81 103 TRP A C 1
ATOM 858 O O . TRP A 1 103 ? -18.094 5.526 12.520 1.00 89.81 103 TRP A O 1
ATOM 868 N N . VAL A 1 104 ? -16.971 3.676 11.955 1.00 94.19 104 VAL A N 1
ATOM 869 C CA . VAL A 1 104 ? -15.913 4.363 11.213 1.00 94.19 104 VAL A CA 1
ATOM 870 C C . VAL A 1 104 ? -15.606 3.564 9.958 1.00 94.19 104 VAL A C 1
ATOM 872 O O . VAL A 1 104 ? -15.209 2.406 10.047 1.00 94.19 104 VAL A O 1
ATOM 875 N N . ALA A 1 105 ? -15.733 4.191 8.791 1.00 95.50 105 ALA A N 1
ATOM 876 C CA . ALA A 1 105 ? -15.293 3.592 7.541 1.00 95.50 105 ALA A CA 1
ATOM 877 C C . ALA A 1 105 ? -13.827 3.941 7.285 1.00 95.50 105 ALA A C 1
ATOM 879 O O . ALA A 1 105 ? -13.437 5.107 7.382 1.00 95.50 105 ALA A O 1
ATOM 880 N N . ILE A 1 106 ? -13.023 2.940 6.926 1.00 96.62 106 ILE A N 1
ATOM 881 C CA . ILE A 1 106 ? -11.665 3.134 6.414 1.00 96.62 106 ILE A CA 1
ATOM 882 C C . ILE A 1 106 ? -11.682 2.919 4.908 1.00 96.62 106 ILE A C 1
ATOM 884 O O . ILE A 1 106 ? -12.054 1.852 4.430 1.00 96.62 106 ILE A O 1
ATOM 888 N N . THR A 1 107 ? -11.284 3.945 4.160 1.00 96.31 107 THR A N 1
ATOM 889 C CA . THR A 1 107 ? -11.429 3.976 2.701 1.00 96.31 107 THR A CA 1
ATOM 890 C C . THR A 1 107 ? -10.179 4.508 2.015 1.00 96.31 107 THR A C 1
ATOM 892 O O . THR A 1 107 ? -9.356 5.190 2.625 1.00 96.31 107 THR A O 1
ATOM 895 N N . THR A 1 108 ? -10.059 4.235 0.721 1.00 97.00 108 THR A N 1
ATOM 896 C CA . THR A 1 108 ? -9.065 4.823 -0.182 1.00 97.00 108 THR A CA 1
ATOM 897 C C . THR A 1 108 ? -9.762 5.234 -1.474 1.00 97.00 108 THR A C 1
ATOM 899 O O . THR A 1 108 ? -10.713 4.585 -1.902 1.00 97.00 108 THR A O 1
ATOM 902 N N . ASP A 1 109 ? -9.292 6.318 -2.082 1.00 96.38 109 ASP A N 1
ATOM 903 C CA . ASP A 1 109 ? -9.771 6.839 -3.364 1.00 96.38 109 ASP A CA 1
ATOM 904 C C . ASP A 1 109 ? -9.036 6.225 -4.570 1.00 96.38 109 ASP A C 1
ATOM 906 O O . ASP A 1 109 ? -9.312 6.570 -5.719 1.00 96.38 109 ASP A O 1
ATOM 910 N N . LYS A 1 110 ? -8.068 5.325 -4.344 1.00 96.88 110 LYS A N 1
ATOM 911 C CA . LYS A 1 110 ? -7.233 4.786 -5.421 1.00 96.88 110 LYS A CA 1
ATOM 912 C C . LYS A 1 110 ? -7.974 3.661 -6.152 1.00 96.88 110 LYS A C 1
ATOM 914 O O . LYS A 1 110 ? -8.199 2.610 -5.559 1.00 96.88 110 LYS A O 1
ATOM 919 N N . PRO A 1 111 ? -8.251 3.782 -7.465 1.00 95.31 111 PRO A N 1
ATOM 920 C CA . PRO A 1 111 ? -9.032 2.777 -8.198 1.00 95.31 111 PRO A CA 1
ATOM 921 C C . PRO A 1 111 ? -8.332 1.411 -8.287 1.00 95.31 111 PRO A C 1
ATOM 923 O O . PRO A 1 111 ? -8.976 0.376 -8.407 1.00 95.31 111 PRO A O 1
ATOM 926 N N . TYR A 1 112 ? -7.000 1.381 -8.179 1.00 94.19 112 TYR A N 1
ATOM 927 C CA . TYR A 1 112 ? -6.219 0.141 -8.158 1.00 94.19 112 TYR A CA 1
ATOM 928 C C . TYR A 1 112 ? -6.136 -0.517 -6.768 1.00 94.19 112 TYR A C 1
ATOM 930 O O . TYR A 1 112 ? -5.530 -1.579 -6.633 1.00 94.19 112 TYR A O 1
ATOM 938 N N . ALA A 1 113 ? -6.692 0.105 -5.724 1.00 97.31 113 ALA A N 1
ATOM 939 C CA . ALA A 1 113 ? -6.640 -0.399 -4.354 1.00 97.31 113 ALA A CA 1
ATOM 940 C C . ALA A 1 113 ? -7.243 -1.801 -4.233 1.00 97.31 113 ALA A C 1
ATOM 942 O O . ALA A 1 113 ? -6.615 -2.684 -3.653 1.00 97.31 113 ALA A O 1
ATOM 943 N N . GLY A 1 114 ? -8.418 -2.020 -4.831 1.00 97.00 114 GLY A N 1
ATOM 944 C CA . GLY A 1 114 ? -9.132 -3.295 -4.744 1.00 97.00 114 GLY A CA 1
ATOM 945 C C . GLY A 1 114 ? -8.302 -4.467 -5.267 1.00 97.00 114 GLY A C 1
ATOM 946 O O . GLY A 1 114 ? -8.106 -5.449 -4.557 1.00 97.00 114 GLY A O 1
ATOM 947 N N . VAL A 1 115 ? -7.720 -4.330 -6.463 1.00 97.06 115 VAL A N 1
ATOM 948 C CA . VAL A 1 115 ? -6.893 -5.399 -7.051 1.00 97.06 115 VAL A CA 1
ATOM 949 C C . VAL A 1 115 ? -5.583 -5.621 -6.292 1.00 97.06 115 VAL A C 1
ATOM 951 O O . VAL A 1 115 ? -5.065 -6.731 -6.277 1.00 97.06 115 VAL A O 1
ATOM 954 N N . GLN A 1 116 ? -5.041 -4.601 -5.619 1.00 96.75 116 GLN A N 1
ATOM 955 C CA . GLN A 1 116 ? -3.907 -4.806 -4.713 1.00 96.75 116 GLN A CA 1
ATOM 956 C C . GLN A 1 116 ? -4.333 -5.579 -3.461 1.00 96.75 116 GLN A C 1
ATOM 958 O O . GLN A 1 116 ? -3.633 -6.503 -3.061 1.00 96.75 116 GLN A O 1
ATOM 963 N N . ASN A 1 117 ? -5.483 -5.235 -2.875 1.00 97.62 117 ASN A N 1
ATOM 964 C CA . ASN A 1 117 ? -5.972 -5.832 -1.634 1.00 97.62 117 ASN A CA 1
ATOM 965 C C . ASN A 1 117 ? -6.340 -7.310 -1.827 1.00 97.62 117 ASN A C 1
ATOM 967 O O . ASN A 1 117 ? -5.881 -8.170 -1.081 1.00 97.62 117 ASN A O 1
ATOM 971 N N . HIS A 1 118 ? -7.109 -7.605 -2.877 1.00 97.19 118 HIS A N 1
ATOM 972 C CA . HIS A 1 118 ? -7.689 -8.928 -3.128 1.00 97.19 118 HIS A CA 1
ATOM 973 C C . HIS A 1 118 ? -6.906 -9.762 -4.150 1.00 97.19 118 HIS A C 1
ATOM 975 O O . HIS A 1 118 ? -7.147 -10.958 -4.293 1.00 97.19 118 HIS A O 1
ATOM 981 N N . GLY A 1 119 ? -5.947 -9.157 -4.852 1.00 97.19 119 GLY A N 1
ATOM 982 C CA . GLY A 1 119 ? -5.324 -9.771 -6.019 1.00 97.19 119 GLY A CA 1
ATOM 983 C C . GLY A 1 119 ? -6.261 -9.743 -7.227 1.00 97.19 119 GLY A C 1
ATOM 984 O O . GLY A 1 119 ? -7.317 -9.111 -7.213 1.00 97.19 119 GLY A O 1
ATOM 985 N N . GLY A 1 120 ? -5.857 -10.416 -8.300 1.00 96.88 120 GLY A N 1
ATOM 986 C CA . GLY A 1 120 ? -6.657 -10.524 -9.522 1.00 96.88 120 GLY A CA 1
ATOM 987 C C . GLY A 1 120 ? -5.841 -10.306 -10.787 1.00 96.88 120 GLY A C 1
ATOM 988 O O . GLY A 1 120 ? -4.615 -10.213 -10.747 1.00 96.88 120 GLY A O 1
ATOM 989 N N . ILE A 1 121 ? -6.513 -10.258 -11.934 1.00 96.81 121 ILE A N 1
ATOM 990 C CA . ILE A 1 121 ? -5.857 -10.061 -13.230 1.00 96.81 121 ILE A CA 1
ATOM 991 C C . ILE A 1 121 ? -5.726 -8.560 -13.498 1.00 96.81 121 ILE A C 1
ATOM 993 O O . ILE A 1 121 ? -6.711 -7.828 -13.481 1.00 96.81 121 ILE A O 1
ATOM 997 N N . ILE A 1 122 ? -4.506 -8.105 -13.781 1.00 95.12 122 ILE A N 1
ATOM 998 C CA . ILE A 1 122 ? -4.222 -6.734 -14.223 1.00 95.12 122 ILE A CA 1
ATOM 999 C C . ILE A 1 122 ? -3.598 -6.745 -15.611 1.00 95.12 122 ILE A C 1
ATOM 1001 O O . ILE A 1 122 ? -2.902 -7.691 -15.968 1.00 95.12 122 ILE A O 1
ATOM 1005 N N . LYS A 1 123 ? -3.773 -5.666 -16.377 1.00 94.62 123 LYS A N 1
ATOM 1006 C CA . LYS A 1 123 ? -3.034 -5.459 -17.629 1.00 94.62 123 LYS A CA 1
ATOM 1007 C C . LYS A 1 123 ? -1.816 -4.573 -17.389 1.00 94.62 123 LYS A C 1
ATOM 1009 O O . LYS A 1 123 ? -1.949 -3.393 -17.065 1.00 94.62 123 LYS A O 1
ATOM 1014 N N . VAL A 1 124 ? -0.616 -5.110 -17.597 1.00 88.31 124 VAL A N 1
ATOM 1015 C CA . VAL A 1 124 ? 0.631 -4.338 -17.501 1.00 88.31 124 VAL A CA 1
ATOM 1016 C C . VAL A 1 124 ? 0.726 -3.397 -18.702 1.00 88.31 124 VAL A C 1
ATOM 1018 O O . VAL A 1 124 ? 0.725 -3.843 -19.850 1.00 88.31 124 VAL A O 1
ATOM 1021 N N . PHE A 1 125 ? 0.756 -2.086 -18.439 1.00 86.44 125 PHE A N 1
ATOM 1022 C CA . PHE A 1 125 ? 0.695 -1.025 -19.458 1.00 86.44 125 PHE A CA 1
ATOM 1023 C C . PHE A 1 125 ? -0.467 -1.179 -20.453 1.00 86.44 125 PHE A C 1
ATOM 1025 O O . PHE A 1 125 ? -0.328 -0.829 -21.622 1.00 86.44 125 PHE A O 1
ATOM 1032 N N . GLY A 1 126 ? -1.594 -1.745 -20.008 1.00 89.00 126 GLY A N 1
ATOM 1033 C CA . GLY A 1 126 ? -2.764 -1.989 -20.859 1.00 89.00 126 GLY A CA 1
ATOM 1034 C C . GLY A 1 126 ? -2.613 -3.142 -21.859 1.00 89.00 126 GLY A C 1
ATOM 1035 O O . GLY A 1 126 ? -3.548 -3.397 -22.609 1.00 89.00 126 GLY A O 1
ATOM 1036 N N . LYS A 1 127 ? -1.479 -3.858 -21.862 1.00 91.38 127 LYS A N 1
ATOM 1037 C CA . LYS A 1 127 ? -1.164 -4.882 -22.869 1.00 91.38 127 LYS A CA 1
ATOM 1038 C C . LYS A 1 127 ? -1.349 -6.300 -22.344 1.00 91.38 127 LYS A C 1
ATOM 1040 O O . LYS A 1 127 ? -2.314 -6.969 -22.691 1.00 91.38 127 LYS A O 1
ATOM 1045 N N . HIS A 1 128 ? -0.433 -6.754 -21.493 1.00 90.44 128 HIS A N 1
ATOM 1046 C CA . HIS A 1 128 ? -0.361 -8.163 -21.106 1.00 90.44 128 HIS A CA 1
ATOM 1047 C C . HIS A 1 128 ? -1.101 -8.413 -19.788 1.00 90.44 128 HIS A C 1
ATOM 1049 O O . HIS A 1 128 ? -0.795 -7.727 -18.803 1.00 90.44 128 HIS A O 1
ATOM 1055 N N . PRO A 1 129 ? -2.047 -9.369 -19.743 1.00 95.56 129 PRO A N 1
ATOM 1056 C CA . PRO A 1 129 ? -2.692 -9.766 -18.504 1.00 95.56 129 PRO A CA 1
ATOM 1057 C C . PRO A 1 129 ? -1.702 -10.523 -17.613 1.00 95.56 129 PRO A C 1
ATOM 1059 O O . PRO A 1 129 ? -0.970 -11.397 -18.071 1.00 95.56 129 PRO A O 1
ATOM 1062 N N . VAL A 1 130 ? -1.679 -10.187 -16.328 1.00 93.44 130 VAL A N 1
ATOM 1063 C CA . VAL A 1 130 ? -0.851 -10.840 -15.310 1.00 93.44 130 VAL A CA 1
ATOM 1064 C C . VAL A 1 130 ? -1.687 -11.027 -14.050 1.00 93.44 130 VAL A C 1
ATOM 1066 O O . VAL A 1 130 ? -2.397 -10.112 -13.633 1.00 93.44 130 VAL A O 1
ATOM 1069 N N . LYS A 1 131 ? -1.583 -12.201 -13.419 1.00 95.44 131 LYS A N 1
ATOM 1070 C CA . LYS A 1 131 ? -2.215 -12.484 -12.125 1.00 95.44 131 LYS A CA 1
ATOM 1071 C C . LYS A 1 131 ? -1.399 -11.853 -10.994 1.00 95.44 131 LYS A C 1
ATOM 1073 O O . LYS A 1 131 ? -0.274 -12.267 -10.713 1.00 95.44 131 LYS A O 1
ATOM 1078 N N . LEU A 1 132 ? -1.968 -10.845 -10.347 1.00 94.69 132 LEU A N 1
ATOM 1079 C CA . LEU A 1 132 ? -1.414 -10.174 -9.180 1.00 94.69 132 LEU A CA 1
ATOM 1080 C C . LEU A 1 132 ? -1.787 -10.957 -7.907 1.00 94.69 132 LEU A C 1
ATOM 1082 O O . LEU A 1 132 ? -2.960 -11.300 -7.737 1.00 94.69 132 LEU A O 1
ATOM 1086 N N . PRO A 1 133 ? -0.829 -11.248 -7.006 1.00 96.69 133 PRO A N 1
AT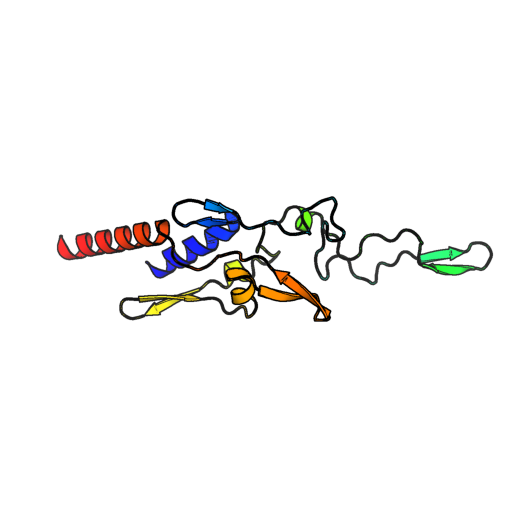OM 1087 C CA . PRO A 1 133 ? -1.151 -11.833 -5.710 1.00 96.69 133 PRO A CA 1
ATOM 1088 C C . PRO A 1 133 ? -1.880 -10.814 -4.830 1.00 96.69 133 PRO A C 1
ATOM 1090 O O . PRO A 1 133 ? -1.604 -9.614 -4.916 1.00 96.69 133 PRO A O 1
ATOM 1093 N N . ALA A 1 134 ? -2.754 -11.308 -3.956 1.00 97.25 134 ALA A N 1
ATOM 1094 C CA . ALA A 1 134 ? -3.397 -10.496 -2.934 1.00 97.25 134 ALA A CA 1
ATOM 1095 C C . ALA A 1 134 ? -2.364 -9.928 -1.957 1.00 97.25 134 ALA A C 1
ATOM 1097 O O . ALA A 1 134 ? -1.428 -10.617 -1.538 1.00 97.25 13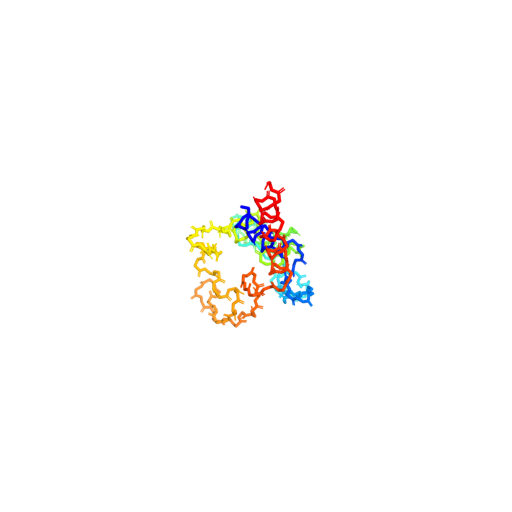4 ALA A O 1
ATOM 1098 N N . ARG A 1 135 ? -2.534 -8.658 -1.601 1.00 97.44 135 ARG A N 1
ATOM 1099 C CA . ARG A 1 135 ? -1.747 -7.958 -0.588 1.00 97.44 135 ARG A CA 1
ATOM 1100 C C . ARG A 1 135 ? -2.714 -7.188 0.300 1.00 97.44 135 ARG A C 1
ATOM 1102 O O . ARG A 1 135 ? -2.884 -5.990 0.084 1.00 97.44 135 ARG A O 1
ATOM 1109 N N . PRO A 1 136 ? -3.373 -7.863 1.253 1.00 96.81 136 PRO A N 1
ATOM 1110 C CA . PRO A 1 136 ? -4.335 -7.213 2.126 1.00 96.81 136 PRO A CA 1
ATOM 1111 C C . PRO A 1 136 ? -3.678 -6.035 2.845 1.00 96.81 136 PRO A C 1
ATOM 1113 O O . PRO A 1 136 ? -2.612 -6.188 3.431 1.00 96.81 136 PRO A O 1
ATOM 1116 N N . PHE A 1 137 ? -4.260 -4.848 2.764 1.00 96.25 137 PHE A N 1
ATOM 1117 C CA . PHE A 1 137 ? -3.776 -3.658 3.473 1.00 96.25 137 PHE A CA 1
ATOM 1118 C C . PHE A 1 137 ? -4.903 -2.912 4.197 1.00 96.25 137 PHE A C 1
ATOM 1120 O O . PHE A 1 137 ? -4.616 -2.102 5.074 1.00 96.25 137 PHE A O 1
ATOM 1127 N N . ILE A 1 138 ? -6.163 -3.222 3.875 1.00 95.88 138 ILE A N 1
ATOM 1128 C CA . ILE A 1 138 ? -7.367 -2.875 4.640 1.00 95.88 138 ILE A CA 1
ATOM 1129 C C . ILE A 1 138 ? -8.202 -4.157 4.777 1.00 95.88 138 ILE A C 1
ATOM 1131 O O . ILE A 1 138 ? -8.404 -4.876 3.796 1.00 95.88 138 ILE A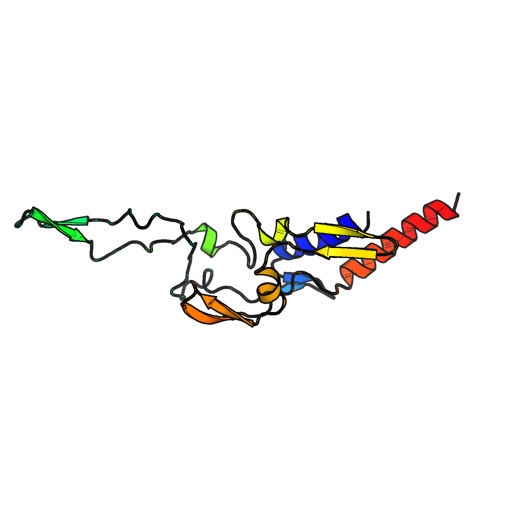 O 1
ATOM 1135 N N . GLY A 1 139 ? -8.689 -4.442 5.985 1.00 95.56 139 GLY A N 1
ATOM 1136 C CA . GLY A 1 139 ? -9.485 -5.633 6.293 1.00 95.56 139 GLY A CA 1
ATOM 1137 C C . GLY A 1 139 ? -9.668 -5.828 7.799 1.00 95.56 139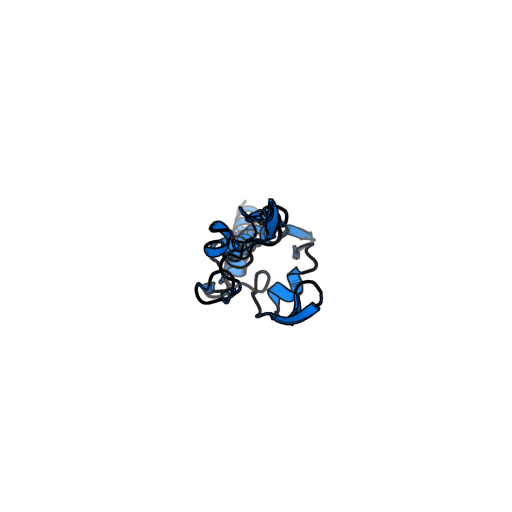 GLY A C 1
ATOM 1138 O O . GLY A 1 139 ? -9.303 -4.947 8.574 1.00 95.56 139 GLY A O 1
ATOM 1139 N N . ALA A 1 140 ? -10.209 -6.977 8.209 1.00 95.31 140 ALA A N 1
ATOM 1140 C CA . ALA A 1 140 ? -10.315 -7.340 9.624 1.00 95.31 140 ALA A CA 1
ATOM 1141 C C . ALA A 1 140 ? -8.924 -7.447 10.268 1.00 95.31 140 ALA A C 1
ATOM 1143 O O . ALA A 1 140 ? -8.000 -7.993 9.661 1.00 95.31 140 ALA A O 1
ATOM 1144 N N . SER A 1 141 ? -8.778 -6.922 11.483 1.00 97.12 141 SER A N 1
ATOM 1145 C CA . SER A 1 141 ? -7.526 -6.968 12.237 1.00 97.12 141 SER A CA 1
ATOM 1146 C C . SER A 1 141 ? -7.823 -7.084 13.724 1.00 97.12 141 SER A C 1
ATOM 1148 O O . SER A 1 141 ? -8.363 -6.157 14.332 1.00 97.12 141 SER A O 1
ATOM 1150 N N . ARG A 1 142 ? -7.420 -8.213 14.312 1.00 97.31 142 ARG A N 1
ATOM 1151 C CA . ARG A 1 142 ? -7.562 -8.478 15.749 1.00 97.31 142 ARG A CA 1
ATOM 1152 C C . ARG A 1 142 ? -6.869 -7.412 16.600 1.00 97.31 142 ARG A C 1
ATOM 1154 O O . ARG A 1 142 ? -7.385 -6.994 17.630 1.00 97.31 142 ARG A O 1
ATOM 1161 N N . GLU A 1 143 ? -5.693 -6.963 16.179 1.00 97.19 143 GLU A N 1
ATOM 1162 C CA . GLU A 1 143 ? -4.910 -5.942 16.869 1.00 97.19 143 GLU A CA 1
ATOM 1163 C C . GLU A 1 143 ? -5.644 -4.604 16.878 1.00 97.19 143 GLU A C 1
ATOM 1165 O O . GLU A 1 143 ? -5.729 -3.956 17.924 1.00 97.19 143 GLU A O 1
ATOM 1170 N N . LEU A 1 144 ? -6.225 -4.221 15.738 1.00 96.38 144 LEU A N 1
ATOM 1171 C CA . LEU A 1 144 ? -7.032 -3.014 15.658 1.00 96.38 144 LEU A CA 1
ATOM 1172 C C . LEU A 1 144 ? -8.299 -3.126 16.514 1.00 96.38 144 LEU A C 1
ATOM 1174 O O . LEU A 1 144 ? -8.622 -2.193 17.244 1.00 96.38 144 LEU A O 1
ATOM 1178 N N . GLU A 1 145 ? -9.007 -4.251 16.452 1.00 96.00 145 GLU A N 1
ATOM 1179 C CA . GLU A 1 145 ? -10.215 -4.493 17.251 1.00 96.00 145 GLU A CA 1
ATOM 1180 C C . GLU A 1 145 ? -9.934 -4.382 18.754 1.00 96.00 145 GLU A C 1
ATOM 1182 O O . GLU A 1 145 ? -10.658 -3.690 19.478 1.00 96.00 145 GLU A O 1
ATOM 1187 N N . ASN A 1 146 ? -8.839 -4.984 19.218 1.00 97.06 146 ASN A N 1
ATOM 1188 C CA . ASN A 1 146 ? -8.397 -4.897 20.606 1.00 97.06 146 ASN A CA 1
ATOM 1189 C C . ASN A 1 146 ? -8.055 -3.458 21.003 1.00 97.06 146 ASN A C 1
ATOM 1191 O O . ASN A 1 146 ? -8.450 -2.988 22.074 1.00 97.06 146 ASN A O 1
ATOM 1195 N N . GLU A 1 147 ? -7.340 -2.735 20.140 1.00 95.56 147 GLU A N 1
ATOM 1196 C CA . GLU A 1 147 ? -6.959 -1.353 20.403 1.00 95.56 147 GLU A CA 1
ATOM 1197 C C . GLU A 1 147 ? -8.180 -0.428 20.467 1.00 95.56 147 GLU A C 1
ATOM 1199 O O . GLU A 1 147 ? -8.295 0.381 21.391 1.00 95.56 147 GLU A O 1
ATOM 1204 N N . VAL A 1 148 ? -9.118 -0.574 19.530 1.00 94.25 148 VAL A N 1
ATOM 1205 C CA . VAL A 1 148 ? -10.369 0.191 19.507 1.00 94.25 148 VAL A CA 1
ATOM 1206 C C . VAL A 1 148 ? -11.215 -0.127 20.733 1.00 94.25 148 VAL A C 1
ATOM 1208 O O . VAL A 1 148 ? -11.664 0.800 21.404 1.00 94.25 148 VAL A O 1
ATOM 1211 N N . THR A 1 149 ? -11.374 -1.404 21.081 1.00 95.38 149 THR A N 1
ATOM 1212 C CA . THR A 1 149 ? -12.125 -1.833 22.271 1.00 95.38 149 THR A CA 1
ATOM 1213 C C . THR A 1 149 ? -11.538 -1.224 23.539 1.00 95.38 149 THR A C 1
ATOM 1215 O O . THR A 1 149 ? -12.268 -0.675 24.363 1.00 95.38 149 THR A O 1
ATOM 1218 N N . ARG A 1 150 ? -10.209 -1.252 23.678 1.00 95.94 150 ARG A N 1
ATOM 1219 C CA . ARG A 1 150 ? -9.505 -0.628 24.803 1.00 95.94 150 ARG A CA 1
ATOM 1220 C C . ARG A 1 150 ? -9.761 0.878 24.869 1.00 95.94 150 ARG A C 1
ATOM 1222 O O . ARG A 1 150 ? -10.013 1.395 25.953 1.00 95.94 150 ARG A O 1
ATOM 1229 N N . LEU A 1 151 ? -9.696 1.578 23.735 1.00 93.31 151 LEU A N 1
ATOM 1230 C CA . LEU A 1 151 ? -9.952 3.020 23.678 1.00 93.31 151 LEU A CA 1
ATOM 1231 C C . LEU A 1 151 ? -11.398 3.354 24.044 1.00 93.31 151 LEU A C 1
ATOM 1233 O O . LEU A 1 151 ? -11.620 4.267 24.829 1.00 93.31 151 LEU A O 1
ATOM 1237 N N . VAL A 1 152 ? -12.367 2.604 23.517 1.00 91.94 152 VAL A N 1
ATOM 1238 C CA . VAL A 1 152 ? -13.787 2.805 23.834 1.00 91.94 152 VAL A CA 1
ATOM 1239 C C . VAL A 1 152 ? -14.038 2.577 25.322 1.00 91.94 152 VAL A C 1
ATOM 1241 O O . VAL A 1 152 ? -14.595 3.455 25.967 1.00 91.94 152 VAL A O 1
ATOM 1244 N N . ARG A 1 153 ? -13.562 1.462 25.895 1.00 94.25 153 ARG A N 1
ATOM 1245 C CA . ARG A 1 153 ? -13.703 1.184 27.336 1.00 94.25 153 ARG A CA 1
ATOM 1246 C C . ARG A 1 153 ? -13.095 2.285 28.199 1.00 94.25 153 ARG A C 1
ATOM 1248 O O . ARG A 1 153 ? -13.744 2.755 29.121 1.00 94.25 153 ARG A O 1
ATOM 1255 N N . LYS A 1 154 ? -11.887 2.743 27.857 1.00 93.94 154 LYS A N 1
ATOM 1256 C CA . LYS A 1 154 ? -11.210 3.825 28.581 1.00 93.94 154 LYS A CA 1
ATOM 1257 C C . LYS A 1 154 ? -12.012 5.131 28.569 1.00 93.94 154 LYS A C 1
ATOM 1259 O O . LYS A 1 154 ? -12.054 5.821 29.582 1.00 93.94 154 LYS A O 1
ATOM 1264 N N . GLU A 1 155 ? -12.623 5.482 27.439 1.00 91.25 155 GLU A N 1
ATOM 1265 C CA . GLU A 1 155 ? -13.471 6.676 27.357 1.00 91.25 155 GLU A CA 1
ATOM 1266 C C . GLU A 1 155 ? -14.785 6.497 28.125 1.00 91.25 155 GLU A C 1
ATOM 1268 O O . GLU A 1 155 ? -15.199 7.420 28.818 1.00 91.25 155 GLU A O 1
ATOM 1273 N N . LEU A 1 156 ? -15.408 5.315 28.069 1.00 92.00 156 LEU A N 1
ATOM 1274 C CA . LEU A 1 156 ? -16.605 5.022 28.863 1.00 92.00 156 LEU A CA 1
ATOM 1275 C C . LEU A 1 156 ? -16.319 5.120 30.366 1.00 92.00 156 LEU A C 1
ATOM 1277 O O . LEU A 1 156 ? -17.048 5.806 31.074 1.00 92.00 156 LEU A O 1
ATOM 1281 N N . ASP A 1 157 ? -15.230 4.514 30.843 1.00 94.69 157 ASP A N 1
ATOM 1282 C CA . ASP A 1 157 ? -14.819 4.596 32.249 1.00 94.69 157 ASP A CA 1
ATOM 1283 C C . ASP A 1 157 ? -14.596 6.043 32.693 1.00 94.69 157 ASP A C 1
ATOM 1285 O O . ASP A 1 157 ? -14.965 6.410 33.802 1.00 94.69 157 ASP A O 1
ATOM 1289 N N . ARG A 1 158 ? -14.007 6.881 31.833 1.00 93.62 158 ARG A N 1
ATOM 1290 C CA . ARG A 1 158 ? -13.809 8.306 32.125 1.00 93.62 158 ARG A CA 1
ATOM 1291 C C . ARG A 1 158 ? -15.135 9.059 32.255 1.00 93.62 158 ARG A C 1
ATOM 1293 O O . ARG A 1 158 ? -15.208 9.976 33.061 1.00 93.62 158 ARG A O 1
ATOM 1300 N N . VAL A 1 159 ? -16.134 8.716 31.445 1.00 91.88 159 VAL A N 1
ATOM 1301 C CA . VAL A 1 159 ? -17.449 9.375 31.458 1.00 91.88 159 VAL A CA 1
ATOM 1302 C C . VAL A 1 159 ? -18.296 8.908 32.643 1.00 91.88 159 VAL A C 1
ATOM 1304 O O . VAL A 1 159 ? -18.972 9.725 33.250 1.00 91.88 159 VAL A O 1
ATOM 1307 N N . PHE A 1 160 ? -18.253 7.617 32.985 1.00 90.69 160 PHE A N 1
ATOM 1308 C CA . PHE A 1 160 ? -19.107 7.023 34.023 1.00 90.69 160 PHE A CA 1
ATOM 1309 C C . PHE A 1 160 ? -18.490 6.981 35.429 1.00 90.69 160 PHE A C 1
ATOM 1311 O O . PHE A 1 160 ? -19.204 6.680 36.378 1.00 90.69 160 PHE A O 1
ATOM 1318 N N . LYS A 1 161 ? -17.183 7.239 35.583 1.00 79.25 161 LYS A N 1
ATOM 1319 C CA . LYS A 1 161 ? -16.520 7.393 36.897 1.00 79.25 161 LYS A CA 1
ATOM 1320 C C . LYS A 1 161 ? -16.376 8.860 37.331 1.00 79.25 161 LYS A C 1
ATOM 1322 O O . LYS A 1 161 ? -15.536 9.150 38.182 1.00 79.25 161 LYS A O 1
ATOM 1327 N N . GLN A 1 162 ? -17.134 9.765 36.709 1.00 55.41 162 GLN A N 1
ATOM 1328 C CA . GLN A 1 162 ? -17.395 11.102 37.251 1.00 55.41 162 GLN A CA 1
ATOM 1329 C C . GLN A 1 162 ? -18.526 11.041 38.270 1.00 55.41 162 GLN A C 1
ATOM 1331 O O . GLN A 1 162 ? -19.469 10.252 38.038 1.00 55.41 162 GLN A O 1
#

Solvent-accessible surface area (backbone atoms only — not comparable to full-atom values): 9584 Å² total; per-residue (Å²): 109,62,44,57,53,53,38,53,53,43,38,45,23,51,77,74,34,22,30,61,48,86,53,80,44,68,45,75,84,57,56,26,55,36,84,92,37,97,41,39,15,52,32,93,86,47,51,63,84,81,75,68,58,69,40,66,38,89,87,77,67,48,76,41,78,43,93,82,68,79,70,72,17,50,32,80,64,39,39,68,53,50,62,88,56,51,101,81,30,58,66,53,68,40,48,40,53,49,77,54,94,94,47,63,48,77,47,63,84,56,88,64,50,60,46,40,32,68,17,46,79,43,52,57,94,77,67,51,79,44,81,43,70,50,39,53,57,78,77,87,28,58,61,56,53,52,52,44,51,52,52,51,51,55,52,50,52,62,65,70,73,104

Sequence (162 aa):
MVGKTARDHFRDNFRQGGFVNGGLHRWKDVKRRDPDSKWYGFEYKAEKRTSYKFKRDPKTGRTRKADKQKQLNFSPTATRRPVLLSKRLELMRSITSRPGRGWVAITTDKPYAGVQNHGGIIKVFGKHPVKLPARPFIGASRELENEVTRLVRKELDRVFKQ

Organism: NCBI:txid1339316

pLDDT: mean 90.29, std 10.24, range [51.72, 98.06]